Protein AF-A0A5C9EHJ6-F1 (afdb_monomer_lite)

Sequence (78 aa):
MIRKISPVYFLEDKSSNKDRILLAHCRDDPQIPFENLKSIQEHLNLPDSNVIIYDTGGHSFKNHREDLFQKTLEFLKT

Structure (mmCIF, N/CA/C/O backbone):
data_AF-A0A5C9EHJ6-F1
#
_entry.id   AF-A0A5C9EHJ6-F1
#
loop_
_atom_site.group_PDB
_atom_site.id
_atom_site.type_symbol
_atom_site.label_atom_id
_atom_site.label_alt_id
_atom_site.label_comp_id
_atom_site.label_asym_id
_atom_site.label_entity_id
_atom_site.label_seq_id
_atom_site.pdbx_PDB_ins_code
_atom_site.Cartn_x
_atom_site.Cartn_y
_atom_site.Cartn_z
_atom_site.occupancy
_atom_site.B_iso_or_equiv
_atom_site.auth_seq_id
_atom_site.auth_comp_id
_atom_site.auth_asym_id
_atom_site.auth_atom_id
_atom_site.pdbx_PDB_model_num
ATOM 1 N N . MET A 1 1 ? 12.429 -16.022 6.956 1.00 59.28 1 MET A N 1
ATOM 2 C CA . MET A 1 1 ? 12.568 -14.549 6.953 1.00 59.28 1 MET A CA 1
ATOM 3 C C . MET A 1 1 ? 11.197 -13.869 6.921 1.00 59.28 1 MET A C 1
ATOM 5 O O . MET A 1 1 ? 10.897 -13.161 7.868 1.00 59.28 1 MET A O 1
ATOM 9 N N . ILE A 1 2 ? 10.315 -14.199 5.964 1.00 58.97 2 ILE A N 1
ATOM 10 C CA . ILE A 1 2 ? 8.953 -13.624 5.822 1.00 58.97 2 ILE A CA 1
ATOM 11 C C . ILE A 1 2 ? 8.091 -13.717 7.097 1.00 58.97 2 ILE A C 1
ATOM 13 O O . ILE A 1 2 ? 7.488 -12.726 7.493 1.00 58.97 2 ILE A O 1
ATOM 17 N N . ARG A 1 3 ? 8.091 -14.859 7.807 1.00 63.69 3 ARG A N 1
ATOM 18 C CA . ARG A 1 3 ? 7.323 -15.024 9.064 1.00 63.69 3 ARG A CA 1
ATOM 19 C C . ARG A 1 3 ? 7.645 -13.998 10.157 1.00 63.69 3 ARG A C 1
ATOM 21 O O . ARG A 1 3 ? 6.815 -13.765 11.019 1.00 63.69 3 ARG A O 1
ATOM 28 N N . LYS A 1 4 ? 8.850 -13.421 10.149 1.00 70.69 4 LYS A N 1
ATOM 29 C CA . LYS A 1 4 ? 9.280 -12.451 11.167 1.00 70.69 4 LYS A CA 1
ATOM 30 C C . LYS A 1 4 ? 8.920 -11.004 10.821 1.00 70.69 4 LYS A C 1
ATOM 32 O O . LYS A 1 4 ? 9.077 -10.146 11.674 1.00 70.69 4 LYS A O 1
ATOM 37 N N . ILE A 1 5 ? 8.496 -10.741 9.585 1.00 70.94 5 ILE A N 1
ATOM 38 C CA . ILE A 1 5 ? 8.266 -9.383 9.068 1.00 70.94 5 ILE A CA 1
ATOM 39 C C . ILE A 1 5 ? 6.851 -9.187 8.522 1.00 70.94 5 ILE A C 1
ATOM 41 O O . ILE A 1 5 ? 6.396 -8.055 8.420 1.00 70.94 5 ILE A O 1
ATOM 45 N N . SER A 1 6 ? 6.154 -10.267 8.157 1.00 75.88 6 SER A N 1
ATOM 46 C CA . SER A 1 6 ? 4.811 -10.159 7.598 1.00 75.88 6 SER A CA 1
ATOM 47 C C . SER A 1 6 ? 3.809 -9.796 8.701 1.00 75.88 6 SER A C 1
ATOM 49 O O . SER A 1 6 ? 3.726 -10.525 9.696 1.00 75.88 6 SER A O 1
ATOM 51 N N . PRO A 1 7 ? 3.013 -8.727 8.515 1.00 81.44 7 PRO A N 1
ATOM 52 C CA . PRO A 1 7 ? 2.006 -8.310 9.484 1.00 81.44 7 PRO A CA 1
ATOM 53 C C . PRO A 1 7 ? 0.965 -9.387 9.805 1.00 81.44 7 PRO A C 1
ATOM 55 O O . PRO A 1 7 ? 0.435 -9.383 10.908 1.00 81.44 7 PRO A O 1
ATOM 58 N N . VAL A 1 8 ? 0.729 -10.347 8.900 1.00 85.50 8 VAL A N 1
ATOM 59 C CA . VAL A 1 8 ? -0.221 -11.465 9.089 1.00 85.50 8 VAL A CA 1
ATOM 60 C C . VAL A 1 8 ? 0.039 -12.247 10.383 1.00 85.50 8 VAL A C 1
ATOM 62 O O . VAL A 1 8 ? -0.887 -12.780 10.981 1.00 8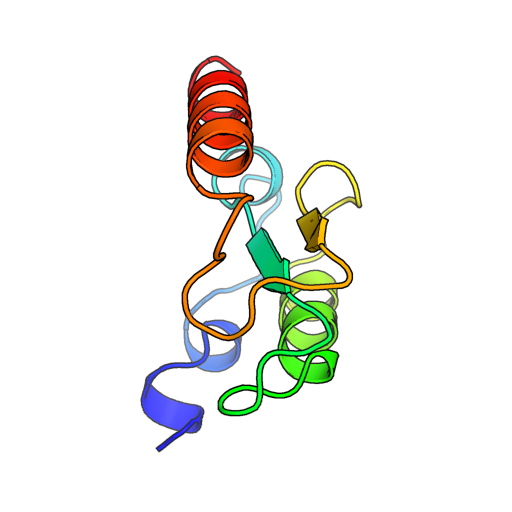5.50 8 VAL A O 1
ATOM 65 N N . TYR A 1 9 ? 1.290 -12.307 10.850 1.00 85.44 9 TYR A N 1
ATOM 66 C CA . TYR A 1 9 ? 1.646 -13.052 12.064 1.00 85.44 9 TYR A CA 1
ATOM 67 C C . TYR A 1 9 ? 1.544 -12.240 13.362 1.00 85.44 9 TYR A C 1
ATOM 69 O O . TYR A 1 9 ? 1.716 -12.812 14.436 1.00 85.44 9 TYR A O 1
ATOM 77 N N . PHE A 1 10 ? 1.313 -10.927 13.284 1.00 87.06 10 PHE A N 1
ATOM 78 C CA . PHE A 1 10 ? 1.382 -10.022 14.442 1.00 87.06 10 PHE A CA 1
ATOM 79 C C . PHE A 1 10 ? 0.165 -9.114 14.587 1.00 87.06 10 PHE A C 1
ATOM 81 O O . PHE A 1 10 ? -0.093 -8.608 15.678 1.00 87.06 10 PHE A O 1
ATOM 88 N N . LEU A 1 11 ? -0.553 -8.871 13.494 1.00 90.56 11 LEU A N 1
ATOM 89 C CA . LEU A 1 11 ? -1.746 -8.047 13.473 1.00 90.56 11 LEU A CA 1
ATOM 90 C C . LEU A 1 11 ? -2.987 -8.935 13.460 1.00 90.56 11 LEU A C 1
ATOM 92 O O . LEU A 1 11 ? -3.063 -9.932 12.743 1.00 90.56 11 LEU A O 1
ATOM 96 N N . GLU A 1 12 ? -3.957 -8.540 14.271 1.00 92.81 12 GLU A N 1
ATOM 97 C CA . GLU A 1 12 ? -5.274 -9.160 14.365 1.00 92.81 12 GLU A CA 1
ATOM 98 C C . GLU A 1 12 ? -6.287 -8.318 13.585 1.00 92.81 12 GLU A C 1
ATOM 100 O O . GLU A 1 12 ? -6.144 -7.091 13.500 1.00 92.81 12 GLU A O 1
ATOM 105 N N . ASP A 1 13 ? -7.335 -8.961 13.070 1.00 93.69 13 ASP A N 1
ATOM 106 C CA . ASP A 1 13 ? -8.493 -8.260 12.519 1.00 93.69 13 ASP A CA 1
ATOM 107 C C . ASP A 1 13 ? -9.208 -7.467 13.628 1.00 93.69 13 ASP A C 1
ATOM 109 O O . ASP A 1 13 ? -9.642 -8.013 14.647 1.00 93.69 13 ASP A O 1
ATOM 113 N N . LYS A 1 14 ? -9.283 -6.147 13.442 1.00 95.06 14 LYS A N 1
ATOM 114 C CA . LYS A 1 14 ? -9.941 -5.191 14.333 1.00 95.06 14 LYS A CA 1
ATOM 115 C C . LYS A 1 14 ? -10.695 -4.190 13.479 1.00 95.06 14 LYS A C 1
ATOM 117 O O . LYS A 1 14 ? -10.153 -3.655 12.516 1.00 95.06 14 LYS A O 1
ATOM 122 N N . SER A 1 15 ? -11.903 -3.828 13.904 1.00 92.56 15 SER A N 1
ATOM 123 C CA . SER A 1 15 ? -12.747 -2.866 13.183 1.00 92.56 15 SER A CA 1
ATOM 124 C C . SER A 1 15 ? -12.103 -1.487 12.996 1.00 92.56 15 SER A C 1
ATOM 126 O O . SER A 1 15 ? -12.506 -0.752 12.101 1.00 92.56 15 SER A O 1
ATOM 128 N N . SER A 1 16 ? -11.122 -1.130 13.831 1.00 94.44 16 SER A N 1
ATOM 129 C CA . SER A 1 16 ? -10.349 0.113 13.739 1.00 94.44 16 SER A CA 1
ATOM 130 C C . SER A 1 16 ? -9.175 0.047 12.757 1.00 94.44 16 SER A C 1
ATOM 132 O O . SER A 1 16 ? -8.548 1.070 12.500 1.00 94.44 16 SER A O 1
ATOM 134 N N . ASN A 1 17 ? -8.851 -1.122 12.192 1.00 95.00 17 ASN A N 1
ATOM 135 C CA . ASN A 1 17 ? -7.747 -1.269 11.240 1.00 95.00 17 ASN A CA 1
ATOM 136 C C . ASN A 1 17 ? -7.975 -0.438 9.973 1.00 95.00 17 ASN A C 1
ATOM 138 O O . ASN A 1 17 ? -7.028 0.163 9.468 1.00 95.00 17 ASN A O 1
ATOM 142 N N . LYS A 1 18 ? -9.228 -0.334 9.513 1.00 94.19 18 LYS A N 1
ATOM 143 C CA . LYS A 1 18 ? -9.615 0.496 8.361 1.00 94.19 18 LYS A CA 1
ATOM 144 C C . LYS A 1 18 ? -9.260 1.983 8.531 1.00 94.19 18 LYS A C 1
ATOM 146 O O . LYS A 1 18 ? -9.075 2.676 7.544 1.00 94.19 18 LYS A O 1
ATOM 151 N N . ASP A 1 19 ? -9.122 2.460 9.765 1.00 95.38 19 ASP A N 1
ATOM 152 C CA . ASP A 1 19 ? -8.802 3.861 10.063 1.00 95.38 19 ASP A CA 1
ATOM 153 C C . ASP A 1 19 ? -7.311 4.040 10.416 1.00 95.38 19 ASP A C 1
ATOM 155 O O . ASP A 1 19 ? -6.856 5.133 10.733 1.00 95.38 19 ASP A O 1
ATOM 159 N N . ARG A 1 20 ? -6.529 2.949 10.441 1.00 94.62 20 ARG A N 1
ATOM 160 C CA . ARG A 1 20 ? -5.158 2.938 10.989 1.00 94.62 20 ARG A CA 1
ATOM 161 C C . ARG A 1 20 ? -4.111 2.317 10.078 1.00 94.62 20 ARG A C 1
ATOM 163 O O . ARG A 1 20 ? -2.921 2.525 10.307 1.00 94.62 20 ARG A O 1
ATOM 170 N N . ILE A 1 21 ? -4.526 1.513 9.105 1.00 96.19 21 ILE A N 1
ATOM 171 C CA . ILE A 1 21 ? -3.630 0.738 8.251 1.00 96.19 21 ILE A CA 1
ATOM 172 C C . ILE A 1 21 ? -3.889 1.102 6.797 1.00 96.19 21 ILE A C 1
ATOM 174 O O . ILE A 1 21 ? -4.971 0.856 6.275 1.00 96.19 21 ILE A O 1
ATOM 178 N N . LEU A 1 22 ? -2.860 1.625 6.139 1.00 97.50 22 LEU A N 1
ATOM 179 C CA . LEU A 1 22 ? -2.809 1.827 4.698 1.00 97.50 22 LEU A CA 1
ATOM 180 C C . LEU A 1 22 ? -1.754 0.881 4.124 1.00 97.50 22 LEU A C 1
ATOM 182 O O . LEU A 1 22 ? -0.636 0.813 4.640 1.00 97.50 22 LEU A O 1
ATOM 186 N N . LEU A 1 23 ? -2.100 0.148 3.071 1.00 97.38 23 LEU A N 1
ATOM 187 C CA . LEU A 1 23 ? -1.180 -0.722 2.349 1.00 97.38 23 LEU A CA 1
ATOM 188 C C . LEU A 1 23 ? -0.820 -0.101 0.999 1.00 97.38 23 LEU A C 1
ATOM 190 O O . LEU A 1 23 ? -1.665 0.493 0.334 1.00 97.38 23 LEU A O 1
ATOM 194 N N . ALA A 1 24 ? 0.425 -0.285 0.568 1.00 97.75 24 ALA A N 1
ATOM 195 C CA . ALA A 1 24 ? 0.878 0.113 -0.758 1.00 97.75 24 ALA A CA 1
ATOM 196 C C . ALA A 1 24 ? 1.804 -0.953 -1.350 1.00 97.75 24 ALA A C 1
ATOM 198 O O . ALA A 1 24 ? 2.656 -1.480 -0.634 1.00 97.75 24 ALA A O 1
ATOM 199 N N . HIS A 1 25 ? 1.659 -1.260 -2.643 1.00 97.88 25 HIS A N 1
ATOM 200 C CA . HIS A 1 25 ? 2.546 -2.198 -3.345 1.00 97.88 25 HIS A CA 1
ATOM 201 C C . HIS A 1 25 ? 2.654 -1.903 -4.842 1.00 97.88 25 HIS A C 1
ATOM 203 O O . HIS A 1 25 ? 1.703 -1.422 -5.462 1.00 97.88 25 HIS A O 1
ATOM 209 N N . CYS A 1 26 ? 3.790 -2.267 -5.435 1.00 98.25 26 CYS A N 1
ATOM 210 C CA . CYS A 1 26 ? 3.985 -2.289 -6.885 1.00 98.25 26 CYS A CA 1
ATOM 211 C C . CYS A 1 26 ? 3.896 -3.732 -7.402 1.00 98.25 26 CYS A C 1
ATOM 213 O O . CYS A 1 26 ? 4.569 -4.618 -6.876 1.00 98.25 26 CYS A O 1
ATOM 215 N N . ARG A 1 27 ? 3.091 -3.997 -8.439 1.00 97.81 27 ARG A N 1
ATOM 216 C CA . ARG A 1 27 ? 2.933 -5.352 -9.010 1.00 97.81 27 ARG A CA 1
ATOM 217 C C . ARG A 1 27 ? 4.240 -5.929 -9.560 1.00 97.81 27 ARG A C 1
ATOM 219 O O . ARG A 1 27 ? 4.399 -7.144 -9.563 1.00 97.81 27 ARG A O 1
ATOM 226 N N . ASP A 1 28 ? 5.149 -5.069 -10.014 1.00 97.75 28 ASP A N 1
ATOM 227 C CA . ASP A 1 28 ? 6.466 -5.423 -10.550 1.00 97.75 28 ASP A CA 1
ATOM 228 C C . ASP A 1 28 ? 7.577 -5.497 -9.484 1.00 97.75 28 ASP A C 1
ATOM 230 O O . ASP A 1 28 ? 8.754 -5.530 -9.846 1.00 97.75 28 ASP A O 1
ATOM 234 N N . ASP A 1 29 ? 7.253 -5.504 -8.181 1.00 96.44 29 ASP A N 1
ATOM 235 C CA . ASP A 1 29 ? 8.250 -5.675 -7.117 1.00 96.44 29 ASP A CA 1
ATOM 236 C C . ASP A 1 29 ? 8.953 -7.047 -7.243 1.00 96.44 29 ASP A C 1
ATOM 238 O O . ASP A 1 29 ? 8.326 -8.087 -7.030 1.00 96.44 29 ASP A O 1
ATOM 242 N N . PRO A 1 30 ? 10.268 -7.085 -7.555 1.00 94.06 30 PRO A N 1
ATOM 243 C CA . PRO A 1 30 ? 10.986 -8.342 -7.741 1.00 94.06 30 PRO A CA 1
ATOM 244 C C . PRO A 1 30 ? 11.387 -9.010 -6.417 1.00 94.06 30 PRO A C 1
ATOM 246 O O . PRO A 1 30 ? 11.888 -10.133 -6.428 1.00 94.06 30 PRO A O 1
ATOM 249 N N . GLN A 1 31 ? 11.244 -8.318 -5.283 1.00 93.25 31 GLN A N 1
ATOM 250 C CA . GLN A 1 31 ? 11.673 -8.792 -3.966 1.00 93.25 31 GLN A CA 1
ATOM 251 C C . GLN A 1 31 ? 10.516 -9.393 -3.173 1.00 93.25 31 GLN A C 1
ATOM 253 O O . GLN A 1 31 ? 10.697 -10.407 -2.496 1.00 93.25 31 GLN A O 1
ATOM 258 N N . ILE A 1 32 ? 9.336 -8.771 -3.243 1.00 90.88 32 ILE A N 1
ATOM 259 C CA . ILE A 1 32 ? 8.156 -9.175 -2.479 1.00 90.88 32 ILE A CA 1
ATOM 260 C C . ILE A 1 32 ? 6.988 -9.458 -3.438 1.00 90.88 32 ILE A C 1
ATOM 262 O O . ILE A 1 32 ? 6.486 -8.523 -4.066 1.00 90.88 32 ILE A O 1
ATOM 266 N N . PRO A 1 33 ? 6.507 -10.716 -3.515 1.00 93.25 33 PRO A N 1
ATOM 267 C CA . PRO A 1 33 ? 5.376 -11.083 -4.364 1.00 93.25 33 PRO A CA 1
ATOM 268 C C . PRO A 1 33 ? 4.115 -10.277 -4.050 1.00 93.25 33 PRO A C 1
ATOM 270 O O . PRO A 1 33 ? 3.774 -10.071 -2.880 1.00 93.25 33 PRO A O 1
ATOM 273 N N . PHE A 1 34 ? 3.395 -9.871 -5.093 1.00 94.94 34 PHE A N 1
ATOM 274 C CA . PHE A 1 34 ? 2.169 -9.080 -4.979 1.00 94.94 34 PHE A CA 1
ATOM 275 C C . PHE A 1 34 ? 1.063 -9.805 -4.192 1.00 94.94 34 PHE A C 1
ATOM 277 O O . PHE A 1 34 ? 0.263 -9.180 -3.500 1.00 94.94 34 PHE A O 1
ATOM 284 N N . GLU A 1 35 ? 1.038 -11.134 -4.220 1.00 94.00 35 GLU A N 1
ATOM 285 C CA . GLU A 1 35 ? 0.075 -11.979 -3.506 1.00 94.00 35 GLU A CA 1
ATOM 286 C C . GLU A 1 35 ? 0.151 -11.796 -1.982 1.00 94.00 35 GLU A C 1
ATOM 288 O O . GLU A 1 35 ? -0.848 -11.983 -1.280 1.00 94.00 35 GLU A O 1
ATOM 293 N N . ASN A 1 36 ? 1.306 -11.366 -1.459 1.00 91.88 36 ASN A N 1
ATOM 294 C CA . ASN A 1 36 ? 1.453 -11.057 -0.040 1.00 91.88 36 ASN A CA 1
ATOM 295 C C . ASN A 1 36 ? 0.582 -9.863 0.369 1.00 91.88 36 ASN A C 1
ATOM 297 O O . ASN A 1 36 ? 0.023 -9.888 1.463 1.00 91.88 36 ASN A O 1
ATOM 301 N N . LEU A 1 37 ? 0.436 -8.851 -0.496 1.00 94.69 37 LEU A N 1
ATOM 302 C CA . LEU A 1 37 ? -0.452 -7.711 -0.252 1.00 94.69 37 LEU A CA 1
ATOM 303 C C . LEU A 1 37 ? -1.891 -8.191 -0.067 1.00 94.69 37 LEU A C 1
ATOM 305 O O . LEU A 1 37 ? -2.524 -7.842 0.925 1.00 94.69 37 LEU A O 1
ATOM 309 N N . LYS A 1 38 ? -2.375 -9.029 -0.992 1.00 93.88 38 LYS A N 1
ATOM 310 C CA . LYS A 1 38 ? -3.731 -9.591 -0.932 1.00 93.88 38 LYS A CA 1
ATOM 311 C C . LYS A 1 38 ? -3.947 -10.399 0.339 1.00 93.88 38 LYS A C 1
ATOM 313 O O . LYS A 1 38 ? -4.928 -10.187 1.036 1.00 93.88 38 LYS A O 1
ATOM 318 N N . SER A 1 39 ? -2.975 -11.241 0.687 1.00 93.81 39 SER A N 1
ATOM 319 C CA . SER A 1 39 ? -3.029 -12.046 1.911 1.00 93.81 39 SER A CA 1
ATOM 320 C C . SER A 1 39 ? -3.130 -11.172 3.169 1.00 93.81 39 SER A C 1
ATOM 322 O O . SER A 1 39 ? -3.870 -11.502 4.089 1.00 93.81 39 SER A O 1
ATOM 324 N N . ILE A 1 40 ? -2.407 -10.044 3.218 1.00 94.69 40 ILE A N 1
ATOM 325 C CA . ILE A 1 40 ? -2.488 -9.081 4.329 1.00 94.69 40 ILE A CA 1
ATOM 326 C C . ILE A 1 40 ? -3.840 -8.354 4.326 1.00 94.69 40 ILE A C 1
ATOM 328 O O . ILE A 1 40 ? -4.443 -8.219 5.388 1.00 94.69 40 ILE A O 1
ATOM 332 N N . GLN A 1 41 ? -4.316 -7.894 3.163 1.00 96.31 41 GLN A N 1
ATOM 333 C CA . GLN A 1 41 ? -5.600 -7.198 3.026 1.00 96.31 41 GLN A CA 1
ATOM 334 C C . GLN A 1 41 ? -6.761 -8.080 3.503 1.00 96.31 41 GLN A C 1
ATOM 336 O O . GLN A 1 41 ? -7.572 -7.629 4.309 1.00 96.31 41 GLN A O 1
ATOM 341 N N . GLU A 1 42 ? -6.804 -9.334 3.047 1.00 95.56 42 GLU A N 1
ATOM 342 C CA . GLU A 1 42 ? -7.823 -10.320 3.417 1.00 95.56 42 GLU A CA 1
ATOM 343 C C . GLU A 1 42 ? -7.755 -10.663 4.909 1.00 95.56 42 GLU A C 1
ATOM 345 O O . GLU A 1 42 ? -8.773 -10.628 5.594 1.00 95.56 42 GLU A O 1
ATOM 350 N N . HIS A 1 43 ? -6.554 -10.928 5.440 1.00 95.12 43 HIS A N 1
ATOM 351 C CA . HIS A 1 43 ? -6.354 -11.253 6.860 1.00 95.12 43 HIS A CA 1
ATOM 352 C C . HIS A 1 43 ? -6.793 -10.127 7.804 1.00 95.12 43 HIS A C 1
ATOM 354 O O . HIS A 1 43 ? -7.267 -10.393 8.904 1.00 95.12 43 HIS A O 1
ATOM 360 N N . LEU A 1 44 ? -6.630 -8.870 7.387 1.00 95.62 44 LEU A N 1
ATOM 361 C CA . LEU A 1 44 ? -6.990 -7.690 8.179 1.00 95.62 44 LEU A CA 1
ATOM 362 C C . LEU A 1 44 ? -8.359 -7.104 7.821 1.00 95.62 44 LEU A C 1
ATOM 364 O O . LEU A 1 44 ? -8.698 -6.044 8.349 1.00 95.62 44 LEU A O 1
ATOM 368 N N . ASN A 1 45 ? -9.102 -7.762 6.922 1.00 95.75 45 ASN A N 1
ATOM 369 C CA . ASN A 1 45 ? -10.409 -7.336 6.425 1.00 95.75 45 ASN A CA 1
ATOM 370 C C . ASN A 1 45 ? -10.436 -5.851 5.997 1.00 95.75 45 ASN A C 1
ATOM 372 O O . ASN A 1 45 ? -11.345 -5.088 6.336 1.00 95.75 45 ASN A O 1
ATOM 376 N N . LEU A 1 46 ? -9.385 -5.415 5.294 1.00 96.94 46 LEU A N 1
ATOM 377 C CA . LEU A 1 46 ? -9.229 -4.022 4.880 1.00 96.94 46 LEU A CA 1
ATOM 378 C C . LEU A 1 46 ? -10.029 -3.742 3.598 1.00 96.94 46 LEU A C 1
ATOM 380 O O . LEU A 1 46 ? -9.913 -4.500 2.629 1.00 96.94 46 LEU A O 1
ATOM 384 N N . PRO A 1 47 ? -10.797 -2.639 3.544 1.00 96.81 47 PRO A N 1
ATOM 385 C CA . PRO A 1 47 ? -11.517 -2.265 2.333 1.00 96.81 47 PRO A CA 1
ATOM 386 C C . PRO A 1 47 ? -10.540 -1.816 1.238 1.00 96.81 47 PRO A C 1
ATOM 388 O O . PRO A 1 47 ? -9.422 -1.388 1.523 1.00 96.81 47 PRO A O 1
ATOM 391 N N . ASP A 1 48 ? -10.979 -1.846 -0.021 1.00 96.94 48 ASP A N 1
ATOM 392 C CA . ASP A 1 48 ? -10.138 -1.462 -1.167 1.00 96.94 48 ASP A CA 1
ATOM 393 C C . ASP A 1 48 ? -9.610 -0.020 -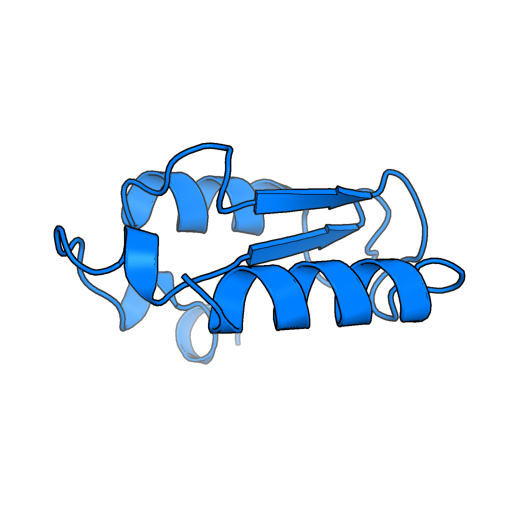1.075 1.00 96.94 48 ASP A C 1
ATOM 395 O O . ASP A 1 48 ? -8.538 0.285 -1.589 1.00 96.94 48 ASP A O 1
ATOM 399 N N . SER A 1 49 ? -10.311 0.863 -0.354 1.00 95.94 49 SER A N 1
ATOM 400 C CA . SER A 1 49 ? -9.857 2.231 -0.069 1.00 95.94 49 SER A CA 1
ATOM 401 C C . SER A 1 49 ? -8.550 2.301 0.726 1.00 95.94 49 SER A C 1
ATOM 403 O O . SER A 1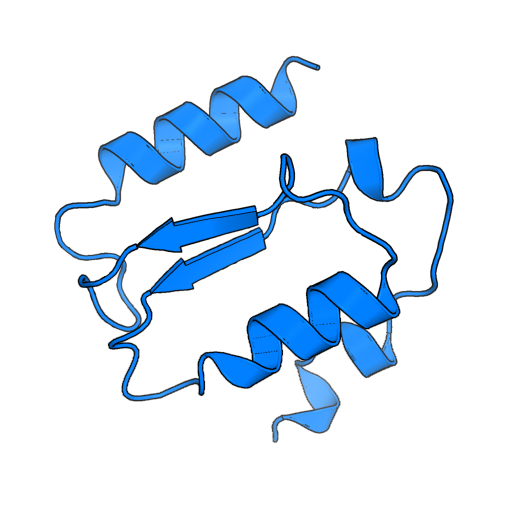 49 ? -7.881 3.331 0.705 1.00 95.94 49 SER A O 1
ATOM 405 N N . ASN A 1 50 ? -8.175 1.226 1.421 1.00 97.19 50 ASN A N 1
ATOM 406 C CA . ASN A 1 50 ? -6.964 1.136 2.235 1.00 97.19 50 ASN A CA 1
ATOM 407 C C . ASN A 1 50 ? -5.781 0.538 1.470 1.00 97.19 50 ASN A C 1
ATOM 409 O O . ASN A 1 50 ? -4.746 0.252 2.078 1.00 97.19 50 ASN A O 1
ATOM 413 N N . VAL A 1 51 ? -5.917 0.320 0.161 1.00 97.81 51 VAL A N 1
ATOM 414 C CA . VAL A 1 51 ? -4.897 -0.348 -0.642 1.00 97.81 51 VAL A CA 1
ATOM 415 C C . VAL A 1 51 ? -4.549 0.482 -1.870 1.00 97.81 51 VAL A C 1
ATOM 417 O O . VAL A 1 51 ? -5.380 0.767 -2.727 1.00 97.81 51 VAL A O 1
ATOM 420 N N . ILE A 1 52 ? -3.275 0.843 -1.974 1.00 98.25 52 ILE A N 1
ATOM 421 C CA . ILE A 1 52 ? -2.708 1.566 -3.108 1.00 98.25 52 ILE A CA 1
ATOM 422 C C . ILE A 1 52 ? -1.890 0.580 -3.940 1.00 98.25 52 ILE A C 1
ATOM 424 O O . ILE A 1 52 ? -0.940 -0.032 -3.450 1.00 98.25 52 ILE A O 1
ATOM 428 N N . ILE A 1 53 ? -2.249 0.418 -5.211 1.00 98.19 53 ILE A N 1
ATOM 429 C CA . ILE A 1 53 ? -1.560 -0.500 -6.121 1.00 98.19 53 ILE A CA 1
ATOM 430 C C . ILE A 1 53 ? -1.037 0.288 -7.310 1.00 98.19 53 ILE A C 1
ATOM 432 O O . ILE A 1 53 ? -1.796 0.987 -7.980 1.00 98.19 53 ILE A O 1
ATOM 436 N N . TYR A 1 54 ? 0.248 0.114 -7.597 1.00 98.25 54 TYR A N 1
ATOM 437 C CA . TYR A 1 54 ? 0.873 0.587 -8.825 1.00 98.25 54 TYR A CA 1
ATOM 438 C C . TYR A 1 54 ? 1.266 -0.606 -9.693 1.00 98.25 54 TYR A C 1
ATOM 440 O O . TYR A 1 54 ? 1.683 -1.646 -9.181 1.00 98.25 54 TYR A O 1
ATOM 448 N N . ASP A 1 55 ? 1.163 -0.468 -11.012 1.00 98.25 55 ASP A N 1
ATOM 449 C CA . ASP A 1 55 ? 1.596 -1.531 -11.926 1.00 98.25 55 ASP A CA 1
ATOM 450 C C . ASP A 1 55 ? 3.124 -1.604 -12.043 1.00 98.25 55 ASP A C 1
ATOM 452 O O . ASP A 1 55 ? 3.663 -2.680 -12.290 1.00 98.25 55 ASP A O 1
ATOM 456 N N . THR A 1 56 ? 3.817 -0.476 -11.837 1.00 97.69 56 THR A N 1
ATOM 457 C CA . THR A 1 56 ? 5.280 -0.379 -11.932 1.00 97.69 56 THR A CA 1
ATOM 458 C C . THR A 1 56 ? 5.896 0.368 -10.748 1.00 97.69 56 THR A C 1
ATOM 460 O O . THR A 1 56 ? 5.180 0.950 -9.934 1.00 97.69 56 THR A O 1
ATOM 463 N N . GLY A 1 57 ? 7.227 0.368 -10.650 1.00 96.62 57 GLY A N 1
ATOM 464 C CA . GLY A 1 57 ? 7.992 1.129 -9.651 1.00 96.62 57 GLY A CA 1
ATOM 465 C C . GLY A 1 57 ? 8.884 0.257 -8.766 1.00 96.62 57 GLY A C 1
ATOM 466 O O . GLY A 1 57 ? 9.773 0.780 -8.073 1.00 96.62 57 GLY A O 1
ATOM 467 N N . GLY A 1 58 ? 8.693 -1.061 -8.838 1.00 96.88 58 GLY A N 1
ATOM 468 C CA . GLY A 1 58 ? 9.403 -2.083 -8.088 1.00 96.88 58 GLY A CA 1
ATOM 469 C C . GLY A 1 58 ? 9.361 -1.851 -6.579 1.00 96.88 58 GLY A C 1
ATOM 470 O O . GLY A 1 58 ? 8.570 -1.068 -6.059 1.00 96.88 58 GLY A O 1
ATOM 471 N N 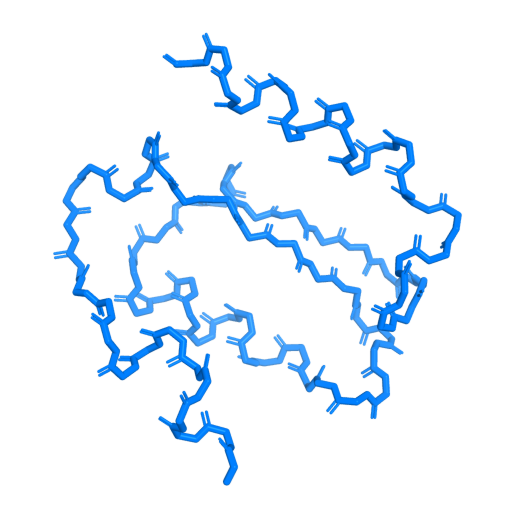. HIS A 1 59 ? 10.317 -2.448 -5.870 1.00 95.38 59 HIS A N 1
ATOM 472 C CA . HIS A 1 59 ? 10.426 -2.329 -4.410 1.00 95.38 59 HIS A CA 1
ATOM 473 C C . HIS A 1 59 ? 10.620 -0.887 -3.889 1.00 95.38 59 HIS A C 1
ATOM 475 O O . HIS A 1 59 ? 10.495 -0.608 -2.702 1.00 95.38 59 HIS A O 1
ATOM 481 N N . SER A 1 60 ? 10.976 0.052 -4.770 1.00 96.38 60 SER A N 1
ATOM 482 C CA . SER A 1 60 ? 11.338 1.426 -4.398 1.00 96.38 60 SER A CA 1
ATOM 483 C C . SER A 1 60 ? 10.260 2.469 -4.699 1.00 96.38 60 SER A C 1
ATOM 485 O O . SER A 1 60 ? 10.513 3.666 -4.493 1.00 96.38 60 SER A O 1
ATOM 487 N N . PHE A 1 61 ? 9.116 2.036 -5.247 1.00 97.69 61 PHE A N 1
ATOM 488 C CA . PHE A 1 61 ? 8.045 2.901 -5.748 1.00 97.69 61 PHE A CA 1
ATOM 489 C C . PHE A 1 61 ? 8.566 3.987 -6.706 1.00 97.69 61 PHE A C 1
ATOM 491 O O . PHE A 1 61 ? 8.195 5.161 -6.615 1.00 97.69 61 PHE A O 1
ATOM 498 N N . LYS A 1 62 ? 9.500 3.633 -7.601 1.00 97.81 62 LYS A N 1
ATOM 499 C CA . LYS A 1 62 ? 10.098 4.582 -8.553 1.00 97.81 62 LYS A CA 1
ATOM 500 C C . LYS A 1 62 ? 8.991 5.251 -9.376 1.00 97.81 62 LYS A C 1
ATOM 502 O O . LYS A 1 62 ? 8.098 4.570 -9.856 1.00 97.81 62 LYS A O 1
ATOM 507 N N . ASN A 1 63 ? 9.073 6.575 -9.533 1.00 97.88 63 ASN A N 1
ATOM 508 C CA . ASN A 1 63 ? 8.075 7.436 -10.194 1.00 97.88 63 ASN A CA 1
ATOM 509 C C . ASN A 1 63 ? 6.703 7.545 -9.495 1.00 97.88 63 ASN A C 1
ATOM 511 O O . ASN A 1 63 ? 5.845 8.269 -9.987 1.00 97.88 63 ASN A O 1
ATOM 515 N N . HIS A 1 64 ? 6.503 6.897 -8.341 1.00 98.19 64 HIS A N 1
ATOM 516 C CA . HIS A 1 64 ? 5.242 6.935 -7.588 1.00 98.19 64 HIS A CA 1
ATOM 517 C C . HIS A 1 64 ? 5.383 7.524 -6.179 1.00 98.19 64 HIS A C 1
ATOM 519 O O . HIS A 1 64 ? 4.393 7.662 -5.473 1.00 98.19 64 HIS A O 1
ATOM 525 N N . ARG A 1 65 ? 6.598 7.896 -5.752 1.00 96.81 65 ARG A N 1
ATOM 526 C CA . ARG A 1 65 ? 6.870 8.343 -4.372 1.00 96.81 65 ARG A CA 1
ATOM 527 C C . ARG A 1 65 ? 6.055 9.560 -3.947 1.00 96.81 65 ARG A C 1
ATOM 529 O O . ARG A 1 65 ? 5.568 9.588 -2.825 1.00 96.81 65 ARG A O 1
ATOM 536 N N . GLU A 1 66 ? 5.930 10.553 -4.820 1.00 97.94 66 GLU 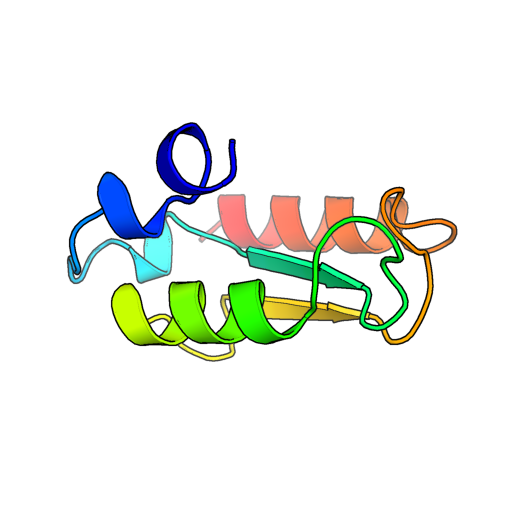A N 1
ATOM 537 C CA . GLU A 1 66 ? 5.201 11.792 -4.522 1.00 97.94 66 GLU A CA 1
ATOM 538 C C . GLU A 1 66 ? 3.697 11.534 -4.408 1.00 97.94 66 GLU A C 1
ATOM 540 O O . GLU A 1 66 ? 3.078 11.964 -3.439 1.00 97.94 66 GLU A O 1
ATOM 545 N N . ASP A 1 67 ? 3.133 10.764 -5.342 1.00 98.12 67 ASP A N 1
ATOM 546 C CA . ASP A 1 67 ? 1.730 10.339 -5.305 1.00 98.12 67 ASP A CA 1
ATOM 547 C C . ASP A 1 67 ? 1.430 9.484 -4.062 1.00 98.12 67 ASP A C 1
ATOM 549 O O . ASP A 1 67 ? 0.502 9.783 -3.311 1.00 98.12 67 ASP A O 1
ATOM 553 N N . LEU A 1 68 ? 2.274 8.487 -3.774 1.00 98.06 68 LEU A N 1
ATOM 554 C CA . LEU A 1 68 ? 2.167 7.653 -2.576 1.00 98.06 68 LEU A CA 1
ATOM 555 C C . LEU A 1 68 ? 2.228 8.498 -1.299 1.00 98.06 68 LEU A C 1
ATOM 557 O O . LEU A 1 68 ? 1.448 8.281 -0.369 1.00 98.06 68 LEU A O 1
ATOM 561 N N . PHE A 1 69 ? 3.131 9.477 -1.250 1.00 97.88 69 PHE A N 1
ATOM 562 C CA . PHE A 1 69 ? 3.256 10.380 -0.113 1.00 97.88 69 PHE A CA 1
ATOM 563 C C . PHE A 1 69 ? 1.987 11.215 0.086 1.00 97.88 69 PHE A C 1
ATOM 565 O O . PHE A 1 69 ? 1.486 11.283 1.207 1.00 97.88 69 PHE A O 1
ATOM 572 N N . GLN A 1 70 ? 1.417 11.788 -0.979 1.00 98.12 70 GLN A N 1
ATOM 573 C CA . GLN A 1 70 ? 0.172 12.558 -0.878 1.00 98.12 70 GLN A CA 1
ATOM 574 C C . GLN A 1 70 ? -1.009 11.695 -0.430 1.00 98.12 70 GLN A C 1
ATOM 576 O O . GLN A 1 70 ? -1.695 12.066 0.519 1.00 98.12 70 GLN A O 1
ATOM 581 N N . LYS A 1 71 ? -1.190 10.505 -1.014 1.00 97.31 71 LYS A N 1
ATOM 582 C CA . LYS A 1 71 ? -2.239 9.561 -0.589 1.00 97.31 71 LYS A CA 1
ATOM 583 C C . LYS A 1 71 ? -2.086 9.149 0.875 1.00 97.31 71 LYS A C 1
ATOM 585 O O . LYS A 1 71 ? -3.070 9.028 1.598 1.00 97.31 71 LYS A O 1
ATOM 590 N N . THR A 1 72 ? -0.845 8.991 1.337 1.00 97.25 72 THR A N 1
ATOM 591 C CA . THR A 1 72 ? -0.561 8.717 2.752 1.00 97.25 72 THR A CA 1
ATOM 592 C C . THR A 1 72 ? -0.952 9.902 3.638 1.00 97.25 72 THR A C 1
ATOM 594 O O . THR A 1 72 ? -1.555 9.706 4.688 1.00 97.25 72 THR A O 1
ATOM 597 N N . LEU A 1 73 ? -0.659 11.140 3.226 1.00 97.50 73 LEU A N 1
ATOM 598 C CA . LEU A 1 73 ? -1.080 12.333 3.968 1.00 97.50 73 LEU A CA 1
ATOM 599 C C . LEU A 1 73 ? -2.602 12.496 4.011 1.00 97.50 73 LEU A C 1
ATOM 601 O O . LEU A 1 73 ? -3.125 12.957 5.021 1.00 97.50 73 LEU A O 1
ATOM 605 N N . GLU A 1 74 ? -3.307 12.155 2.935 1.00 96.12 74 GLU A N 1
ATOM 606 C CA . GLU A 1 74 ? -4.772 12.161 2.895 1.00 96.12 74 GLU A CA 1
ATOM 607 C C . GLU A 1 74 ? -5.355 11.143 3.876 1.00 96.12 74 GLU A C 1
ATOM 609 O O . GLU A 1 74 ? -6.227 11.498 4.666 1.00 96.12 74 GLU A O 1
ATOM 614 N N . PHE A 1 75 ? -4.805 9.928 3.906 1.00 96.81 75 PHE A N 1
ATOM 615 C CA . PHE A 1 75 ? -5.191 8.894 4.867 1.00 96.81 75 PHE A CA 1
ATOM 616 C C . PHE A 1 75 ? -4.935 9.295 6.328 1.00 96.81 75 PHE A C 1
ATOM 618 O O . PHE A 1 75 ? -5.666 8.897 7.220 1.00 96.81 75 PHE A O 1
ATOM 625 N N . LEU A 1 76 ? -3.914 10.105 6.614 1.00 94.75 76 LEU A N 1
ATOM 626 C CA . LEU A 1 76 ? -3.654 10.570 7.984 1.00 94.75 76 LEU A CA 1
ATOM 627 C C . LEU A 1 76 ? -4.594 11.695 8.449 1.00 94.75 76 LEU A C 1
ATOM 629 O O . LEU A 1 76 ? -4.563 12.061 9.623 1.00 94.75 76 LEU A O 1
ATOM 633 N N . LYS A 1 77 ? -5.377 12.288 7.541 1.00 92.88 77 LYS A N 1
ATOM 634 C CA . LYS A 1 77 ? -6.325 13.370 7.853 1.00 92.88 77 LYS A CA 1
ATOM 635 C C . LYS A 1 77 ? -7.747 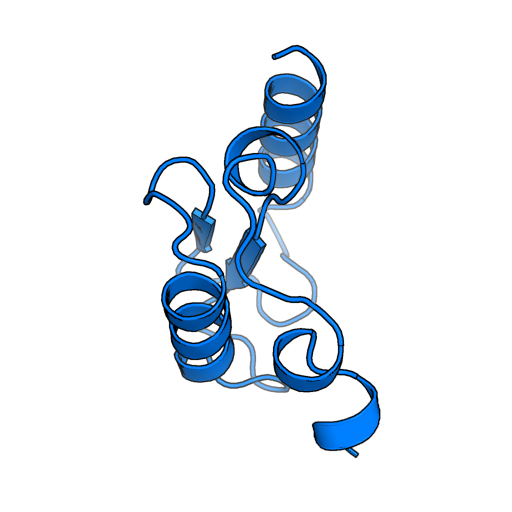12.874 8.127 1.00 92.88 77 LYS A C 1
ATOM 637 O O . LYS A 1 77 ? -8.568 13.692 8.542 1.00 92.88 77 LYS A O 1
ATOM 642 N N . THR A 1 78 ? -8.042 11.606 7.845 1.00 73.31 78 THR A N 1
ATOM 643 C CA . THR A 1 78 ? -9.312 10.951 8.204 1.00 73.31 78 THR A CA 1
ATOM 644 C C . THR A 1 78 ? -9.350 10.598 9.680 1.00 73.31 78 THR A C 1
ATOM 646 O O . THR A 1 78 ? -10.420 10.813 10.288 1.00 73.31 78 THR A O 1
#

Foldseek 3Di:
DCCVPQCLNPDAADPCCQLPAAEEDECQAPPDHPVSSVVNCVRNVHDPLRYHYHPDCYPNNNPCVVVVVVSVVVSNVD

Secondary structure (DSSP, 8-state):
-GGGT-GGGTPPP-TTGGGT--EEEETT-SSS-THHHHHHHHHTT--GGGEEEESS-GGGTTTTHHHHHHHHHHHTT-

pLDDT: mean 92.87, std 8.74, range [58.97, 98.25]

Radius of gyration: 12.68 Å; chains: 1; bounding box: 25×28×26 Å